Protein AF-A0A6B3L158-F1 (afdb_monomer_lite)

Secondary structure (DSSP, 8-state):
------EEPPPP-HHHHHHHHHHHHHHHHT-GGGGGHHHHHHHHHHH--TT--HHHHHHHHHHHHHHHHHHTT-HHHHHHHHHHHHHHHHHHHHHHHHH-EE--TTSS---------------

Radius of gyration: 20.36 Å; chains: 1; bounding box: 44×40×60 Å

Organism: NCBI:txid2707525

Foldseek 3Di:
DPPPFDKDFDQFDPQLVVLCVVLVVCCVPPHVLLNLLNVLLVLLSQLAALVPDCVSCVSLVVQLVVLVVVCVVPVSNSCSRNVSSVSNNVVRSVRRNVPTDGDDVVVDDPPPDDDDDDDDDDD

Structure (mmCIF, N/CA/C/O backbone):
data_AF-A0A6B3L158-F1
#
_entry.id   AF-A0A6B3L158-F1
#
loop_
_atom_site.group_PDB
_atom_site.id
_atom_site.type_symbol
_atom_site.label_atom_id
_atom_site.label_alt_id
_atom_site.label_comp_id
_atom_site.label_asym_id
_atom_site.label_entity_id
_atom_site.label_seq_id
_atom_site.pdbx_PDB_ins_code
_atom_site.Cartn_x
_atom_site.Cartn_y
_atom_site.Cartn_z
_atom_site.occupancy
_atom_site.B_iso_or_equiv
_atom_site.auth_seq_id
_atom_site.auth_comp_id
_atom_site.auth_asym_id
_atom_site.auth_atom_id
_atom_site.pdbx_PDB_model_num
ATOM 1 N N . MET A 1 1 ? 29.071 3.084 -31.369 1.00 41.38 1 MET A N 1
ATOM 2 C CA . MET A 1 1 ? 27.691 3.561 -31.151 1.00 41.38 1 MET A CA 1
ATOM 3 C C . MET A 1 1 ? 27.005 2.571 -30.231 1.00 41.38 1 MET A C 1
ATOM 5 O O . MET A 1 1 ? 26.610 1.504 -30.676 1.00 41.38 1 MET A O 1
ATOM 9 N N . THR A 1 2 ? 26.975 2.857 -28.935 1.00 46.69 2 THR A N 1
ATOM 10 C CA . THR A 1 2 ? 26.195 2.096 -27.957 1.00 46.69 2 THR A CA 1
ATOM 11 C C . THR A 1 2 ? 24.732 2.433 -28.193 1.00 46.69 2 THR A C 1
ATOM 13 O O . THR A 1 2 ? 24.302 3.541 -27.897 1.00 46.69 2 THR A O 1
ATOM 16 N N . THR A 1 3 ? 23.993 1.516 -28.810 1.00 51.81 3 THR A N 1
ATOM 17 C CA . THR A 1 3 ? 22.550 1.643 -29.020 1.00 51.81 3 THR A CA 1
ATOM 18 C C . THR A 1 3 ? 21.888 1.838 -27.659 1.00 51.81 3 THR A C 1
ATOM 20 O O . THR A 1 3 ? 21.850 0.914 -26.846 1.00 51.81 3 THR A O 1
ATOM 23 N N . GLU A 1 4 ? 21.448 3.061 -27.374 1.00 53.44 4 GLU A N 1
ATOM 24 C CA . GLU A 1 4 ? 20.836 3.416 -26.101 1.00 53.44 4 GLU A CA 1
ATOM 25 C C . GLU A 1 4 ? 19.505 2.665 -25.989 1.00 53.44 4 GLU A C 1
ATOM 27 O O . GLU A 1 4 ? 18.542 2.930 -26.710 1.00 53.44 4 GLU A O 1
ATOM 32 N N . LYS A 1 5 ? 19.478 1.633 -25.141 1.00 54.62 5 LYS A N 1
ATOM 33 C CA . LYS A 1 5 ? 18.292 0.808 -24.928 1.00 54.62 5 LYS A CA 1
ATOM 34 C C . LYS A 1 5 ? 17.340 1.591 -24.032 1.00 54.62 5 LYS A C 1
ATOM 36 O O . LYS A 1 5 ? 17.390 1.469 -22.812 1.00 54.62 5 LYS A O 1
ATOM 41 N N . ILE A 1 6 ? 16.500 2.423 -24.638 1.00 61.19 6 ILE A N 1
ATOM 42 C CA . ILE A 1 6 ? 15.423 3.107 -23.923 1.00 61.19 6 ILE A CA 1
ATOM 43 C C . ILE A 1 6 ? 14.527 2.012 -23.307 1.00 61.19 6 ILE A C 1
ATOM 45 O O . ILE A 1 6 ? 14.284 0.968 -23.912 1.00 61.19 6 ILE A O 1
ATOM 49 N N . ILE A 1 7 ? 14.091 2.171 -22.060 1.00 63.31 7 ILE A N 1
ATOM 50 C CA . ILE A 1 7 ? 13.169 1.229 -21.409 1.00 63.31 7 ILE A CA 1
ATOM 51 C C . ILE A 1 7 ? 11.877 1.988 -21.170 1.00 63.31 7 ILE A C 1
ATOM 53 O O . ILE A 1 7 ? 11.870 2.997 -20.467 1.00 63.31 7 ILE A O 1
ATOM 57 N N . MET A 1 8 ? 10.782 1.513 -21.759 1.00 62.78 8 MET A N 1
ATOM 58 C CA . MET A 1 8 ? 9.481 2.129 -21.546 1.00 62.78 8 MET A CA 1
ATOM 59 C C . MET A 1 8 ? 8.853 1.524 -20.290 1.00 62.78 8 MET A C 1
ATOM 61 O O . MET A 1 8 ? 8.546 0.331 -20.241 1.00 62.78 8 MET A O 1
ATOM 65 N N . VAL A 1 9 ? 8.663 2.351 -19.265 1.00 66.44 9 VAL A N 1
ATOM 66 C CA . VAL A 1 9 ? 8.011 1.950 -18.014 1.00 66.44 9 VAL A CA 1
ATOM 67 C C . VAL A 1 9 ? 6.552 2.385 -18.074 1.00 66.44 9 VAL A C 1
ATOM 69 O O . VAL A 1 9 ? 6.252 3.574 -18.170 1.00 66.44 9 VAL A O 1
ATOM 72 N N . ARG A 1 10 ? 5.624 1.426 -18.016 1.00 69.88 10 ARG A N 1
ATOM 73 C CA . ARG A 1 10 ? 4.198 1.724 -17.830 1.00 69.88 10 ARG A CA 1
ATOM 74 C C . ARG A 1 10 ? 3.905 1.930 -16.347 1.00 69.88 10 ARG A C 1
ATOM 76 O O . ARG A 1 10 ? 4.444 1.217 -15.510 1.00 69.88 10 ARG A O 1
ATOM 83 N N . GLY A 1 11 ? 3.034 2.890 -16.034 1.00 72.94 11 GLY A N 1
ATOM 84 C CA . GLY A 1 11 ? 2.513 3.058 -14.677 1.00 72.94 11 GLY A CA 1
ATOM 85 C C . GLY A 1 11 ? 1.697 1.844 -14.234 1.00 72.94 11 GLY A C 1
ATOM 86 O O . GLY A 1 11 ? 0.975 1.266 -15.050 1.00 72.94 11 GLY A O 1
ATOM 87 N N . ALA A 1 12 ? 1.804 1.485 -12.953 1.00 79.69 12 ALA A N 1
ATOM 88 C CA . ALA A 1 12 ? 0.988 0.440 -12.341 1.00 79.69 12 ALA A CA 1
ATOM 89 C C . ALA A 1 12 ? -0.505 0.787 -12.460 1.00 79.69 12 ALA A C 1
ATOM 91 O O . ALA A 1 12 ? -0.888 1.938 -12.243 1.00 79.69 12 ALA A O 1
ATOM 92 N N . ARG A 1 13 ? -1.347 -0.181 -12.826 1.00 84.50 13 ARG A N 1
ATOM 93 C CA . ARG A 1 13 ? -2.804 0.004 -12.964 1.00 84.50 13 ARG A CA 1
ATOM 94 C C . ARG A 1 13 ? -3.592 -1.084 -12.254 1.00 84.50 13 ARG A C 1
ATOM 96 O O . ARG A 1 13 ? -4.672 -0.804 -11.747 1.00 84.50 13 ARG A O 1
ATOM 103 N N . VAL A 1 14 ? -3.073 -2.309 -12.222 1.00 87.94 14 VAL A N 1
ATOM 104 C CA . VAL A 1 14 ? -3.794 -3.461 -11.667 1.00 87.94 14 VAL A CA 1
ATOM 105 C C . VAL A 1 14 ? -3.682 -3.484 -10.146 1.00 87.94 14 VAL A C 1
ATOM 107 O O . VAL A 1 14 ? -4.687 -3.630 -9.451 1.00 87.94 14 VAL A O 1
ATOM 110 N N . VAL A 1 15 ? -2.474 -3.281 -9.620 1.00 90.38 15 VAL A N 1
ATOM 111 C CA . VAL A 1 15 ? -2.195 -3.300 -8.182 1.00 90.38 15 VAL A CA 1
ATOM 112 C C . VAL A 1 15 ? -3.015 -2.285 -7.376 1.00 90.38 15 VAL A C 1
ATOM 114 O O . VAL A 1 15 ? -3.628 -2.708 -6.394 1.00 90.38 15 VAL A O 1
ATOM 117 N N . PRO A 1 16 ? -3.082 -0.981 -7.721 1.00 88.44 16 PRO A N 1
ATOM 118 C CA . PRO A 1 16 ? -3.820 -0.018 -6.901 1.00 88.44 16 PRO A CA 1
ATOM 119 C C . PRO A 1 16 ? -5.311 -0.366 -6.816 1.00 88.44 16 PRO A C 1
ATOM 121 O O . PRO A 1 16 ? -5.902 -0.268 -5.745 1.00 88.44 16 PRO A O 1
ATOM 124 N N . VAL A 1 17 ? -5.911 -0.858 -7.905 1.00 92.56 17 VAL A N 1
ATOM 125 C CA . VAL A 1 17 ? -7.315 -1.297 -7.919 1.00 92.56 17 VAL A CA 1
ATOM 126 C C . VAL A 1 17 ? -7.514 -2.523 -7.026 1.00 92.56 17 VAL A C 1
ATOM 128 O O . VAL A 1 17 ? -8.438 -2.546 -6.215 1.00 92.56 17 VAL A O 1
ATOM 131 N N . ALA A 1 18 ? -6.628 -3.518 -7.120 1.00 93.06 18 ALA A N 1
ATOM 132 C CA . ALA A 1 18 ? -6.687 -4.706 -6.271 1.00 93.06 18 ALA A CA 1
ATOM 133 C C . ALA A 1 18 ? -6.553 -4.356 -4.779 1.00 93.06 18 ALA A C 1
ATOM 135 O O . ALA A 1 18 ? -7.270 -4.911 -3.947 1.00 93.06 18 ALA A O 1
ATOM 136 N N . LEU A 1 19 ? -5.687 -3.397 -4.439 1.00 92.31 19 LEU A N 1
ATOM 137 C CA . LEU A 1 19 ? -5.505 -2.930 -3.065 1.00 92.31 19 LEU A CA 1
ATOM 138 C C . LEU A 1 19 ? -6.711 -2.154 -2.536 1.00 92.31 19 LEU A C 1
ATOM 140 O O . LEU A 1 19 ? -7.065 -2.325 -1.372 1.00 92.31 19 LEU A O 1
ATOM 144 N N . LEU A 1 20 ? -7.384 -1.358 -3.371 1.00 93.88 20 LEU A N 1
ATOM 145 C CA . LEU A 1 20 ? -8.636 -0.699 -2.986 1.00 93.88 20 LEU A CA 1
ATOM 146 C C . LEU A 1 20 ? -9.741 -1.720 -2.690 1.00 93.88 20 LEU A C 1
ATOM 148 O O . LEU A 1 20 ? -10.430 -1.605 -1.678 1.00 93.88 20 LEU A O 1
ATOM 152 N N . ILE A 1 21 ? -9.873 -2.757 -3.523 1.00 94.94 21 ILE A N 1
ATOM 153 C CA . ILE A 1 21 ? -10.821 -3.854 -3.278 1.00 94.94 21 ILE A CA 1
ATOM 154 C C . ILE A 1 21 ? -10.467 -4.576 -1.972 1.00 94.94 21 ILE A C 1
ATOM 156 O O . ILE A 1 21 ? -11.341 -4.803 -1.135 1.00 94.94 21 ILE A O 1
ATOM 160 N N . ALA A 1 22 ? -9.186 -4.887 -1.755 1.00 92.50 22 ALA A N 1
ATOM 161 C CA . ALA A 1 22 ? -8.721 -5.523 -0.526 1.00 92.50 22 ALA A CA 1
ATOM 162 C C . ALA A 1 22 ? -9.006 -4.664 0.718 1.00 92.50 22 ALA A C 1
ATOM 164 O O . ALA A 1 22 ? -9.453 -5.200 1.730 1.00 92.50 22 ALA A O 1
ATOM 165 N N . ALA A 1 23 ? -8.822 -3.343 0.641 1.00 91.81 23 ALA A N 1
ATOM 166 C CA . ALA A 1 23 ? -9.137 -2.421 1.731 1.00 91.81 23 ALA A CA 1
ATOM 167 C C . ALA A 1 23 ? -10.630 -2.443 2.098 1.00 91.81 23 ALA A C 1
ATOM 169 O O . ALA A 1 23 ? -10.971 -2.460 3.281 1.00 91.81 23 ALA A O 1
ATOM 170 N N . ILE A 1 24 ? -11.522 -2.510 1.104 1.00 94.31 24 ILE A N 1
ATOM 171 C CA . ILE A 1 24 ? -12.974 -2.626 1.322 1.00 94.31 24 ILE A CA 1
ATOM 172 C C . ILE A 1 24 ? -13.323 -3.981 1.958 1.00 94.31 24 ILE A C 1
ATOM 174 O O . ILE A 1 24 ? -14.080 -4.035 2.927 1.00 94.31 24 ILE A O 1
ATOM 178 N N . LEU A 1 25 ? -12.741 -5.081 1.470 1.00 94.00 25 LEU A N 1
ATOM 179 C CA . LEU A 1 25 ? -12.979 -6.418 2.031 1.00 94.00 25 LEU A CA 1
ATOM 180 C C . LEU A 1 25 ? -12.453 -6.548 3.470 1.00 94.00 25 LEU A C 1
ATOM 182 O O . LEU A 1 25 ? -13.118 -7.136 4.326 1.00 94.00 25 LEU A O 1
ATOM 186 N N . LEU A 1 26 ? -11.283 -5.979 3.767 1.00 90.12 26 LEU A N 1
ATOM 187 C CA . LEU A 1 26 ? -10.721 -5.929 5.121 1.00 90.12 26 LEU A CA 1
ATOM 188 C C . LEU A 1 26 ? -11.525 -5.006 6.043 1.00 90.12 26 LEU A C 1
ATOM 190 O O . LEU A 1 26 ? -11.656 -5.300 7.233 1.00 90.12 26 LEU A O 1
ATOM 194 N N . SER A 1 27 ? -12.122 -3.945 5.492 1.00 92.12 27 SER A N 1
ATOM 195 C CA . SER A 1 27 ? -13.056 -3.085 6.219 1.00 92.12 27 SER A CA 1
ATOM 196 C C . SER A 1 27 ? -14.274 -3.862 6.720 1.00 92.12 27 SER A C 1
ATOM 198 O O . SER A 1 27 ? -14.601 -3.792 7.904 1.00 92.12 27 SER A O 1
ATOM 200 N N . ALA A 1 28 ? -14.882 -4.673 5.849 1.00 90.94 28 ALA A N 1
ATOM 201 C CA . ALA A 1 28 ? -16.055 -5.474 6.186 1.00 90.94 28 ALA A CA 1
ATOM 202 C C . ALA A 1 28 ? -15.742 -6.675 7.099 1.00 90.94 28 ALA A C 1
ATOM 204 O O . ALA A 1 28 ? -16.562 -7.039 7.936 1.00 90.94 28 ALA A O 1
ATOM 205 N N . SER A 1 29 ? -14.575 -7.308 6.934 1.00 92.00 29 SER A N 1
ATOM 206 C CA . SER A 1 29 ? -14.242 -8.568 7.621 1.00 92.00 29 SER A CA 1
ATOM 207 C C . SER A 1 29 ? -13.452 -8.409 8.919 1.00 92.00 29 SER A C 1
ATOM 209 O O . SER A 1 29 ? -13.571 -9.252 9.806 1.00 92.00 29 SER A O 1
ATOM 211 N N . ARG A 1 30 ? -12.604 -7.380 9.034 1.00 89.44 30 ARG A N 1
ATOM 212 C CA . ARG A 1 30 ? -11.694 -7.210 10.177 1.00 89.44 30 ARG A CA 1
ATOM 213 C C . ARG A 1 30 ? -11.990 -5.953 10.969 1.00 89.44 30 ARG A C 1
ATOM 215 O O . ARG A 1 30 ? -12.103 -6.027 12.187 1.00 89.44 30 ARG A O 1
ATOM 222 N N . SER A 1 31 ? -12.022 -4.798 10.308 1.00 89.12 31 SER A N 1
ATOM 223 C CA . SER A 1 31 ? -12.149 -3.521 11.007 1.00 89.12 31 SER A CA 1
ATOM 224 C C . SER A 1 31 ? -12.443 -2.364 10.055 1.00 89.12 31 SER A C 1
ATOM 226 O O . SER A 1 31 ? -11.699 -2.198 9.087 1.00 89.12 31 SER A O 1
ATOM 228 N N . PRO A 1 32 ? -13.413 -1.481 10.356 1.00 92.31 32 PRO A N 1
ATOM 229 C CA . PRO A 1 32 ? -13.738 -0.346 9.492 1.00 92.31 32 PRO A CA 1
ATOM 230 C C . PRO A 1 32 ? -12.546 0.599 9.269 1.00 92.31 32 PRO A C 1
ATOM 232 O O . PRO A 1 32 ? -12.471 1.262 8.234 1.00 92.31 32 PRO A O 1
ATOM 235 N N . TRP A 1 33 ? -11.570 0.597 10.184 1.00 91.31 33 TRP A N 1
ATOM 236 C CA . TRP A 1 33 ? -10.343 1.390 10.103 1.00 91.31 33 TRP A CA 1
ATOM 237 C C . TRP A 1 33 ? -9.483 1.081 8.872 1.00 91.31 33 TRP A C 1
ATOM 239 O O . TRP A 1 33 ? -8.695 1.930 8.470 1.00 91.31 33 TRP A O 1
ATOM 249 N N . TRP A 1 34 ? -9.672 -0.064 8.206 1.00 90.88 34 TRP A N 1
ATOM 250 C CA . TRP A 1 34 ? -8.999 -0.361 6.936 1.00 90.88 34 TRP A CA 1
ATOM 251 C C . TRP A 1 34 ? -9.354 0.616 5.810 1.00 90.88 34 TRP A C 1
ATOM 253 O O . TRP A 1 34 ? -8.554 0.780 4.892 1.00 90.88 34 TRP A O 1
ATOM 263 N N . LEU A 1 35 ? -10.472 1.346 5.895 1.00 92.06 35 LEU A N 1
ATOM 264 C CA . LEU A 1 35 ? -10.790 2.418 4.941 1.00 92.06 35 LEU A CA 1
ATOM 265 C C . LEU A 1 35 ? -9.787 3.576 4.999 1.00 92.06 35 LEU A C 1
ATOM 267 O O . LEU A 1 35 ? -9.573 4.243 3.988 1.00 92.06 35 LEU A O 1
ATOM 271 N N . LEU A 1 36 ? -9.105 3.774 6.136 1.00 92.81 36 LEU A N 1
ATOM 272 C CA . LEU A 1 36 ? -8.024 4.758 6.242 1.00 92.81 36 LEU A CA 1
ATOM 273 C C . LEU A 1 36 ? -6.868 4.447 5.295 1.00 92.81 36 LEU A C 1
ATOM 275 O O . LEU A 1 36 ? -6.142 5.364 4.938 1.00 92.81 36 LEU A O 1
ATOM 279 N N . SER A 1 37 ? -6.697 3.195 4.862 1.00 91.88 37 SER A N 1
ATOM 280 C CA . SER A 1 37 ? -5.624 2.814 3.938 1.00 91.88 37 SER A CA 1
ATOM 281 C C . SER A 1 37 ? -5.785 3.420 2.540 1.00 91.88 37 SER A C 1
ATOM 283 O O . SER A 1 37 ? -4.789 3.583 1.846 1.00 91.88 37 SER A O 1
ATOM 285 N N . ILE A 1 38 ? -6.998 3.815 2.130 1.00 93.25 38 ILE A N 1
ATOM 286 C CA . ILE A 1 38 ? -7.312 4.318 0.780 1.00 93.25 38 ILE A CA 1
ATOM 287 C C . ILE A 1 38 ? -6.424 5.506 0.352 1.00 93.25 38 ILE A C 1
ATOM 289 O O . ILE A 1 38 ? -5.760 5.398 -0.683 1.00 93.25 38 ILE A O 1
ATOM 293 N N . PRO A 1 39 ? -6.337 6.623 1.105 1.00 93.25 39 PRO A N 1
ATOM 294 C CA . PRO A 1 39 ? -5.445 7.729 0.747 1.00 93.25 39 PRO A CA 1
ATOM 295 C C . PRO A 1 39 ? -3.966 7.320 0.726 1.00 93.25 39 PRO A C 1
ATOM 297 O O . PRO A 1 39 ? -3.200 7.820 -0.094 1.00 93.25 39 PRO A O 1
ATOM 300 N N . PHE A 1 40 ? -3.553 6.379 1.577 1.00 92.88 40 PHE A N 1
ATOM 301 C CA . PHE A 1 40 ? -2.164 5.916 1.631 1.00 92.88 40 PHE A CA 1
ATOM 302 C C . PHE A 1 40 ? -1.812 4.949 0.499 1.00 92.88 40 PHE A C 1
ATOM 304 O O . PHE A 1 40 ? -0.680 4.963 0.022 1.00 92.88 40 PHE A O 1
ATOM 311 N N . ILE A 1 41 ? -2.789 4.183 0.006 1.00 93.06 41 ILE A N 1
ATO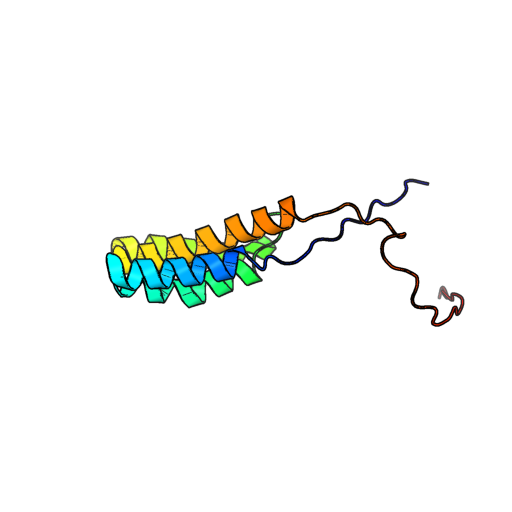M 312 C CA . ILE A 1 41 ? -2.675 3.410 -1.234 1.00 93.06 41 ILE A CA 1
ATOM 313 C C . ILE A 1 41 ? -2.444 4.358 -2.412 1.00 93.06 41 ILE A C 1
ATOM 315 O O . ILE A 1 41 ? -1.596 4.098 -3.264 1.00 93.06 41 ILE A O 1
ATOM 319 N N . TRP A 1 42 ? -3.164 5.481 -2.448 1.00 92.62 42 TRP A N 1
ATOM 320 C CA . TRP A 1 42 ? -3.003 6.487 -3.494 1.00 92.62 42 TRP A CA 1
ATOM 321 C C . TRP A 1 42 ? -1.628 7.170 -3.439 1.00 92.62 42 TRP A C 1
ATOM 323 O O . TRP A 1 42 ? -0.962 7.284 -4.467 1.00 92.62 42 TRP A O 1
ATOM 333 N N . ILE A 1 43 ? -1.158 7.534 -2.240 1.00 90.50 43 ILE A N 1
ATOM 334 C CA . ILE A 1 43 ? 0.194 8.077 -2.031 1.00 90.50 43 ILE A CA 1
ATOM 335 C C . ILE A 1 43 ? 1.257 7.084 -2.506 1.00 90.50 43 ILE A C 1
ATOM 337 O O . ILE A 1 43 ? 2.128 7.450 -3.295 1.00 90.50 43 ILE A O 1
ATOM 341 N N . GLY A 1 44 ? 1.190 5.825 -2.066 1.00 87.88 44 GLY A N 1
ATOM 342 C CA . GLY A 1 44 ? 2.182 4.830 -2.462 1.00 87.88 44 GLY A CA 1
ATOM 343 C C . GLY A 1 44 ? 2.137 4.512 -3.956 1.00 87.88 44 GLY A C 1
ATOM 344 O O . GLY A 1 44 ? 3.189 4.277 -4.540 1.00 87.88 44 GLY A O 1
ATOM 345 N N . TRP A 1 45 ? 0.970 4.595 -4.602 1.00 88.75 45 TRP A N 1
ATOM 346 C CA . TRP A 1 45 ? 0.844 4.451 -6.054 1.00 88.75 45 TRP A CA 1
ATOM 347 C C . TRP A 1 45 ? 1.500 5.603 -6.831 1.00 88.75 45 TRP A C 1
ATOM 349 O O . TRP A 1 45 ? 2.256 5.340 -7.763 1.00 88.75 45 TRP A O 1
ATOM 359 N N . ILE A 1 46 ? 1.265 6.862 -6.443 1.00 87.88 46 ILE A N 1
ATOM 360 C CA . ILE A 1 46 ? 1.865 8.033 -7.116 1.00 87.88 46 ILE A CA 1
ATOM 361 C C . ILE A 1 46 ? 3.379 8.077 -6.907 1.00 87.88 46 ILE A C 1
ATOM 363 O O . ILE A 1 46 ? 4.127 8.432 -7.816 1.00 87.88 46 ILE A O 1
ATOM 367 N N . CYS A 1 47 ? 3.835 7.709 -5.712 1.00 87.44 47 CYS A N 1
ATOM 368 C CA . CYS A 1 47 ? 5.252 7.691 -5.371 1.00 87.44 47 CYS A CA 1
ATOM 369 C C . CYS A 1 47 ? 5.9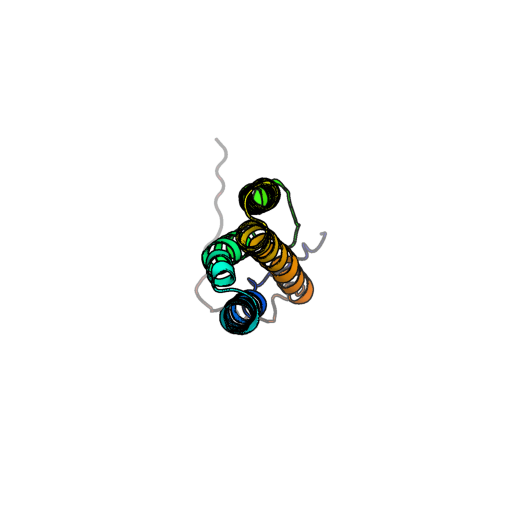81 6.440 -5.882 1.00 87.44 47 CYS A C 1
ATOM 371 O O . CYS A 1 47 ? 7.212 6.385 -5.816 1.00 87.44 47 CYS A O 1
ATOM 373 N N . ALA A 1 48 ? 5.262 5.428 -6.379 1.00 85.56 48 ALA A N 1
ATOM 374 C CA . ALA A 1 48 ? 5.875 4.204 -6.868 1.00 85.56 48 ALA A CA 1
ATOM 375 C C . ALA A 1 48 ? 6.735 4.486 -8.102 1.00 85.56 48 ALA A C 1
ATOM 377 O O . ALA A 1 48 ? 6.270 4.964 -9.136 1.00 85.56 48 ALA A O 1
ATOM 378 N N . ALA A 1 49 ? 8.008 4.125 -7.997 1.00 81.69 49 ALA A N 1
ATOM 379 C CA . ALA A 1 49 ? 8.947 4.166 -9.100 1.00 81.69 49 ALA A CA 1
ATOM 380 C C . ALA A 1 49 ? 9.636 2.803 -9.234 1.00 81.69 49 ALA A C 1
ATOM 382 O O . ALA A 1 49 ? 9.968 2.173 -8.223 1.00 81.69 49 ALA A O 1
ATOM 383 N N . PRO A 1 50 ? 9.929 2.342 -10.463 1.00 75.75 50 PRO A N 1
ATOM 384 C CA . PRO A 1 50 ? 10.572 1.048 -10.681 1.00 75.75 50 PRO A CA 1
ATOM 385 C C . PRO A 1 50 ? 11.980 0.997 -10.076 1.00 75.75 50 PRO A C 1
ATOM 387 O O . PRO A 1 50 ? 12.477 -0.073 -9.754 1.00 75.75 50 PRO A O 1
ATOM 390 N N . ASN A 1 51 ? 12.649 2.129 -9.877 1.00 76.31 51 ASN A N 1
ATOM 391 C CA . ASN A 1 51 ? 13.980 2.165 -9.277 1.00 76.31 51 ASN A CA 1
ATOM 392 C C . ASN A 1 51 ? 13.967 2.066 -7.740 1.00 76.31 51 ASN A C 1
ATOM 394 O O . ASN A 1 51 ? 15.043 1.955 -7.167 1.00 76.31 51 ASN A O 1
ATOM 398 N N . LEU A 1 52 ? 12.791 2.064 -7.085 1.00 77.44 52 LEU A N 1
ATOM 399 C CA . LEU A 1 52 ? 12.651 2.117 -5.618 1.00 77.44 52 LEU A CA 1
ATOM 400 C C . LEU A 1 52 ? 13.573 3.176 -4.981 1.00 77.44 52 LEU A C 1
ATOM 402 O O . LEU A 1 52 ? 14.134 2.969 -3.909 1.00 77.44 52 LEU A O 1
ATOM 406 N N . ASN A 1 53 ? 13.769 4.308 -5.666 1.00 83.19 53 ASN A N 1
ATOM 407 C CA . ASN A 1 53 ? 14.641 5.355 -5.156 1.00 83.19 53 ASN A CA 1
ATOM 408 C C . ASN A 1 53 ? 13.995 6.033 -3.942 1.00 83.19 53 ASN A C 1
ATOM 410 O O . ASN A 1 53 ? 12.810 6.377 -3.972 1.00 83.19 53 ASN A O 1
ATOM 414 N N . LEU A 1 54 ? 14.805 6.293 -2.914 1.00 77.25 54 LEU A N 1
ATOM 415 C CA . LEU A 1 54 ? 14.374 6.944 -1.682 1.00 77.25 54 LEU A CA 1
ATOM 416 C C . LEU A 1 54 ? 13.736 8.312 -1.957 1.00 77.25 54 LEU A C 1
ATOM 418 O O . LEU A 1 54 ? 12.722 8.637 -1.355 1.00 77.25 54 LEU A O 1
ATOM 422 N N . ALA A 1 55 ? 14.282 9.083 -2.905 1.00 79.12 55 ALA A N 1
ATOM 423 C CA . ALA A 1 55 ? 13.764 10.409 -3.249 1.00 79.12 55 ALA A CA 1
ATOM 424 C C . ALA A 1 55 ? 12.336 10.365 -3.824 1.00 79.12 55 ALA A C 1
ATOM 426 O O . ALA A 1 55 ? 11.494 11.172 -3.443 1.00 79.12 55 ALA A O 1
ATOM 427 N N . ASN A 1 56 ? 12.044 9.389 -4.689 1.00 79.00 56 ASN A N 1
ATOM 428 C CA . ASN A 1 56 ? 10.710 9.221 -5.274 1.00 79.00 56 ASN A CA 1
ATOM 429 C C . ASN A 1 56 ? 9.719 8.637 -4.256 1.00 79.00 56 ASN A C 1
ATOM 431 O O . ASN A 1 56 ? 8.542 8.985 -4.260 1.00 79.00 56 ASN A O 1
ATOM 435 N N . GLY A 1 57 ? 10.209 7.769 -3.365 1.00 81.88 57 GLY A N 1
ATOM 436 C CA . GLY A 1 57 ? 9.412 7.105 -2.338 1.00 81.88 57 GLY A CA 1
ATOM 437 C C . GLY A 1 57 ? 9.297 7.857 -1.014 1.00 81.88 57 GLY A C 1
ATOM 438 O O . GLY A 1 57 ? 8.626 7.351 -0.120 1.00 81.88 57 GLY A O 1
ATOM 439 N N . LEU A 1 58 ? 9.928 9.026 -0.845 1.00 89.25 58 LEU A N 1
ATOM 440 C CA . LEU A 1 58 ? 10.067 9.694 0.459 1.00 89.25 58 LEU A CA 1
ATOM 441 C C . LEU A 1 58 ? 8.722 9.869 1.173 1.00 89.25 58 LEU A C 1
ATOM 443 O O . LEU A 1 58 ? 8.601 9.563 2.356 1.00 89.25 58 LEU 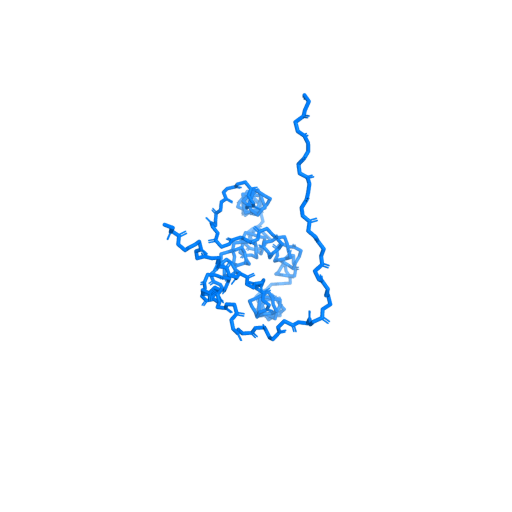A O 1
ATOM 447 N N . LEU A 1 59 ? 7.696 10.304 0.440 1.00 88.56 59 LEU A N 1
ATOM 448 C CA . LEU A 1 59 ? 6.357 10.497 0.990 1.00 88.56 59 LEU A CA 1
ATOM 449 C C . LEU A 1 59 ? 5.710 9.169 1.422 1.00 88.56 59 LEU A C 1
ATOM 451 O O . LEU A 1 59 ? 5.070 9.108 2.472 1.00 88.56 59 LEU A O 1
ATOM 455 N N . ALA A 1 60 ? 5.924 8.092 0.659 1.00 88.56 60 ALA A N 1
ATOM 456 C CA . ALA A 1 60 ? 5.465 6.755 1.022 1.00 88.56 60 ALA A CA 1
ATOM 457 C C . ALA A 1 60 ? 6.200 6.231 2.269 1.00 88.56 60 ALA A C 1
ATOM 459 O O . ALA A 1 60 ? 5.560 5.692 3.168 1.00 88.56 60 ALA A O 1
ATOM 460 N N . TYR A 1 61 ? 7.514 6.450 2.381 1.00 90.00 61 TYR A N 1
ATOM 461 C CA . TYR A 1 61 ? 8.287 6.077 3.570 1.00 90.00 61 TYR A CA 1
ATOM 462 C C . TYR A 1 61 ? 7.845 6.845 4.818 1.00 90.00 61 TYR A C 1
ATOM 464 O O . TYR A 1 61 ? 7.644 6.236 5.867 1.00 90.00 61 TYR A O 1
ATOM 472 N N . LEU A 1 62 ? 7.631 8.160 4.712 1.00 93.00 62 LEU A N 1
ATOM 473 C CA . LEU A 1 62 ? 7.110 8.971 5.816 1.00 93.00 62 LEU A CA 1
ATOM 474 C C . LEU A 1 62 ? 5.723 8.499 6.254 1.00 93.00 62 LEU A C 1
ATOM 476 O O . LEU A 1 62 ? 5.454 8.394 7.449 1.00 93.00 62 LEU A O 1
ATOM 480 N N . SER A 1 63 ? 4.860 8.157 5.297 1.00 91.25 63 SER A N 1
ATOM 481 C CA . SER A 1 63 ? 3.554 7.571 5.585 1.00 91.25 63 SER A CA 1
ATOM 482 C C . SER A 1 63 ? 3.666 6.225 6.310 1.00 91.25 63 SER A C 1
ATOM 484 O O . SER A 1 63 ? 2.950 6.015 7.289 1.00 91.25 63 SER A O 1
ATOM 486 N N . MET A 1 64 ? 4.578 5.341 5.892 1.00 92.44 64 MET A N 1
ATOM 487 C CA . MET A 1 64 ? 4.821 4.068 6.580 1.00 92.44 64 MET A CA 1
ATOM 488 C C . MET A 1 64 ? 5.301 4.293 8.015 1.00 92.44 64 MET A C 1
ATOM 490 O O . MET A 1 64 ? 4.747 3.699 8.936 1.00 92.44 64 MET A O 1
ATOM 494 N N . ILE A 1 65 ? 6.283 5.180 8.219 1.00 94.38 65 ILE A N 1
ATOM 495 C CA . ILE A 1 65 ? 6.795 5.530 9.554 1.00 94.38 65 ILE A CA 1
ATOM 496 C C . ILE A 1 65 ? 5.663 6.078 10.427 1.00 94.38 65 ILE A C 1
ATOM 498 O O . ILE A 1 65 ? 5.502 5.638 11.561 1.00 94.38 65 ILE A O 1
ATOM 502 N N . CYS A 1 66 ? 4.839 6.980 9.892 1.00 93.69 66 CYS A N 1
ATOM 503 C CA . CYS A 1 66 ? 3.673 7.513 10.594 1.00 93.69 66 CYS A CA 1
ATOM 504 C C . CYS A 1 66 ? 2.690 6.400 10.993 1.00 93.69 66 CYS A C 1
ATOM 506 O O . CYS A 1 66 ? 2.235 6.362 12.134 1.00 93.69 66 CYS A O 1
ATOM 508 N N . GLY A 1 67 ? 2.422 5.444 10.097 1.00 92.00 67 GLY A N 1
ATOM 509 C CA . GLY A 1 67 ? 1.601 4.270 10.396 1.00 92.00 67 GLY A CA 1
ATOM 510 C C . GLY A 1 67 ? 2.179 3.407 11.520 1.00 92.00 67 GLY A C 1
ATOM 511 O O . GLY A 1 67 ? 1.451 3.056 12.446 1.00 92.00 67 GLY A O 1
ATOM 512 N N . PHE A 1 68 ? 3.487 3.131 11.498 1.00 94.56 68 PHE A N 1
ATOM 513 C CA . PHE A 1 68 ? 4.167 2.385 12.564 1.00 94.56 68 PHE A CA 1
ATOM 514 C C . PHE A 1 68 ? 4.135 3.115 13.909 1.00 94.56 68 PHE A C 1
ATOM 516 O O . PHE A 1 68 ? 3.882 2.489 14.934 1.00 94.56 68 PHE A O 1
ATOM 523 N N . VAL A 1 69 ? 4.336 4.435 13.923 1.00 95.69 69 VAL A N 1
ATOM 524 C CA . VAL A 1 69 ? 4.201 5.238 15.148 1.00 95.69 69 VAL A CA 1
ATOM 525 C C . VAL A 1 69 ? 2.762 5.187 15.657 1.00 95.69 69 VAL A C 1
ATOM 527 O O . VAL A 1 69 ? 2.539 5.004 16.850 1.00 95.69 69 VAL A O 1
ATOM 530 N N . LEU A 1 70 ? 1.773 5.282 14.765 1.00 94.25 70 LEU A N 1
ATOM 531 C CA . LEU A 1 70 ? 0.366 5.219 15.145 1.00 94.25 70 LEU A CA 1
ATOM 532 C C . LEU A 1 70 ? -0.033 3.844 15.696 1.00 94.25 70 LEU A C 1
ATOM 534 O O . LEU A 1 70 ? -0.891 3.789 16.572 1.00 94.25 70 LEU A O 1
ATOM 538 N N . MET A 1 71 ? 0.603 2.750 15.256 1.00 93.62 71 MET A N 1
ATOM 539 C CA . MET A 1 71 ? 0.363 1.415 15.826 1.00 93.62 71 MET A CA 1
ATOM 540 C C . MET A 1 71 ? 0.644 1.363 17.333 1.00 93.62 71 MET A C 1
ATOM 542 O O . MET A 1 71 ? -0.016 0.598 18.027 1.00 93.62 71 MET A O 1
ATOM 546 N N . LEU A 1 72 ? 1.561 2.195 17.846 1.00 94.69 72 LEU A N 1
ATOM 547 C CA . LEU A 1 72 ? 1.866 2.269 19.281 1.00 94.69 72 LEU A CA 1
ATOM 548 C C . LEU A 1 72 ? 0.694 2.811 20.114 1.00 94.69 72 LEU A C 1
ATOM 550 O O . LEU A 1 72 ? 0.620 2.538 21.308 1.00 94.69 72 LEU A O 1
ATOM 554 N N . PHE A 1 73 ? -0.212 3.574 19.496 1.00 95.19 73 PHE A N 1
ATOM 555 C CA . PHE A 1 73 ? -1.369 4.183 20.161 1.00 95.19 73 PHE A CA 1
ATOM 556 C C . PHE A 1 73 ? -2.685 3.501 19.780 1.00 95.19 73 PHE A C 1
ATOM 558 O O . PHE A 1 73 ? -3.561 3.319 20.621 1.00 95.19 73 PHE A O 1
ATOM 565 N N . HIS A 1 74 ? -2.839 3.140 18.507 1.00 93.88 74 HIS A N 1
ATOM 566 C CA . HIS A 1 74 ? -4.030 2.498 17.976 1.00 93.88 74 HIS A CA 1
ATOM 567 C C . HIS A 1 74 ? -3.650 1.558 16.826 1.00 93.88 74 HIS A C 1
ATOM 569 O O . HIS A 1 74 ? -3.573 1.936 15.650 1.00 93.88 74 HIS A O 1
ATOM 575 N N . GLU A 1 75 ? -3.421 0.299 17.198 1.00 91.06 75 GLU A N 1
ATOM 576 C CA . GLU A 1 75 ? -2.968 -0.782 16.322 1.00 91.06 75 GLU A CA 1
ATOM 577 C C . GLU A 1 75 ? -3.742 -0.889 14.992 1.00 91.06 75 GLU A C 1
ATOM 579 O O . GLU A 1 75 ? -3.091 -0.897 13.944 1.00 91.06 75 GLU A O 1
ATOM 584 N N . PRO A 1 76 ? -5.095 -0.900 14.950 1.00 91.19 76 PRO A N 1
ATOM 585 C CA . PRO A 1 76 ? -5.802 -1.161 13.697 1.00 91.19 76 PRO A CA 1
ATOM 586 C C . PRO A 1 76 ? -5.708 0.001 12.699 1.00 91.19 76 PRO A C 1
ATOM 588 O O . PRO A 1 76 ? -5.632 -0.242 11.495 1.00 91.19 76 PRO A O 1
ATOM 591 N N . SER A 1 77 ? -5.669 1.258 13.159 1.00 91.31 77 SER A N 1
ATOM 592 C CA . SER A 1 77 ? -5.449 2.389 12.248 1.00 91.31 77 SER A CA 1
ATOM 593 C C . SER A 1 77 ? -4.001 2.448 11.786 1.00 91.31 77 SER A C 1
ATOM 595 O O . SER A 1 77 ? -3.756 2.657 10.603 1.00 91.31 77 SER A O 1
ATOM 597 N N . GLY A 1 78 ? -3.039 2.217 12.684 1.00 91.94 78 GLY A N 1
ATOM 598 C CA . GLY A 1 78 ? -1.627 2.187 12.312 1.00 91.94 78 GLY A CA 1
ATOM 599 C C . GLY A 1 78 ? -1.329 1.104 11.271 1.00 91.94 78 GLY A C 1
ATOM 600 O O . GLY A 1 78 ? -0.670 1.378 10.268 1.00 91.94 78 GLY A O 1
ATOM 601 N N . ALA A 1 79 ? -1.913 -0.088 11.441 1.00 92.94 79 ALA A N 1
ATOM 602 C CA . ALA A 1 79 ? -1.814 -1.187 10.484 1.00 92.94 79 ALA A CA 1
ATOM 603 C C . ALA A 1 79 ? -2.411 -0.851 9.116 1.00 92.94 79 ALA A C 1
ATOM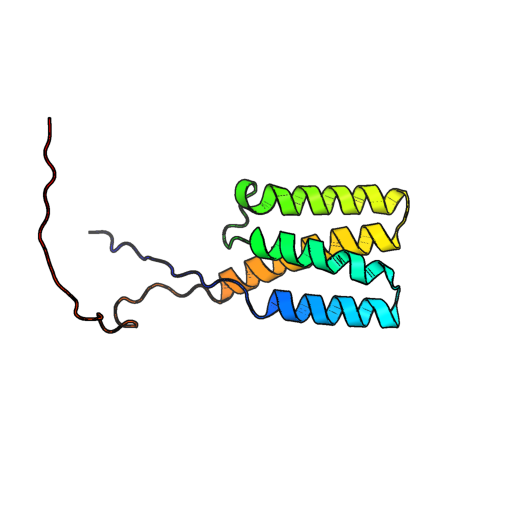 605 O O . ALA A 1 79 ? -1.799 -1.162 8.095 1.00 92.94 79 ALA A O 1
ATOM 606 N N . ALA A 1 80 ? -3.568 -0.185 9.078 1.00 93.94 80 ALA A N 1
ATOM 607 C CA . ALA A 1 80 ? -4.190 0.231 7.824 1.00 93.94 80 ALA A CA 1
ATOM 608 C C . ALA A 1 80 ? -3.303 1.218 7.047 1.00 93.94 80 ALA A C 1
ATOM 610 O O . ALA A 1 80 ? -3.135 1.080 5.835 1.00 93.94 80 ALA A O 1
ATOM 611 N N . ILE A 1 81 ? -2.700 2.188 7.741 1.00 93.94 81 ILE A N 1
ATOM 612 C CA . ILE A 1 81 ? -1.816 3.190 7.133 1.00 93.94 81 ILE A CA 1
ATOM 613 C C . ILE A 1 81 ? -0.517 2.544 6.652 1.00 93.94 81 ILE A C 1
ATOM 615 O O . ILE A 1 81 ? -0.188 2.635 5.469 1.00 93.94 81 ILE A O 1
ATOM 619 N N . ALA A 1 82 ? 0.203 1.866 7.551 1.00 94.06 82 ALA A N 1
ATOM 620 C CA . ALA A 1 82 ? 1.489 1.252 7.237 1.00 94.06 82 ALA A CA 1
ATOM 621 C C . ALA A 1 82 ? 1.337 0.177 6.153 1.00 94.06 82 ALA A C 1
ATOM 623 O O . ALA A 1 82 ? 2.089 0.165 5.181 1.00 94.06 82 ALA A O 1
ATOM 624 N N . GLY A 1 83 ? 0.318 -0.678 6.280 1.00 92.94 83 GLY A N 1
ATOM 625 C CA . GLY A 1 83 ? 0.003 -1.721 5.313 1.00 92.94 83 GLY A CA 1
ATOM 626 C C . GLY A 1 83 ? -0.415 -1.157 3.957 1.00 92.94 83 GLY A C 1
ATOM 627 O O . GLY A 1 83 ? 0.109 -1.596 2.938 1.00 92.94 83 GLY A O 1
ATOM 628 N N . GLY A 1 84 ? -1.299 -0.155 3.925 1.00 92.25 84 GLY A N 1
ATOM 629 C CA . GLY A 1 84 ? -1.745 0.484 2.684 1.00 92.25 84 GLY A CA 1
ATOM 630 C C . GLY A 1 84 ? -0.611 1.180 1.931 1.00 92.25 84 GLY A C 1
ATOM 631 O O . GLY A 1 84 ? -0.445 0.968 0.726 1.00 92.25 84 GLY A O 1
ATOM 632 N N . ALA A 1 85 ? 0.209 1.959 2.640 1.00 93.00 85 ALA A N 1
ATOM 633 C CA . ALA A 1 85 ? 1.366 2.644 2.066 1.00 93.00 85 ALA A CA 1
ATOM 634 C C . ALA A 1 85 ? 2.432 1.655 1.573 1.00 93.00 85 ALA A C 1
ATOM 636 O O . ALA A 1 85 ? 2.909 1.773 0.445 1.00 93.00 85 ALA A O 1
ATOM 637 N N . ALA A 1 86 ? 2.787 0.654 2.386 1.00 92.81 86 ALA A N 1
ATOM 638 C CA . ALA A 1 86 ? 3.794 -0.340 2.025 1.00 92.81 86 ALA A CA 1
ATOM 639 C C . ALA A 1 86 ? 3.335 -1.208 0.851 1.00 92.81 86 ALA A C 1
ATOM 641 O O . ALA A 1 86 ? 4.047 -1.324 -0.147 1.00 92.81 86 ALA A O 1
ATOM 642 N N . ALA A 1 87 ? 2.136 -1.788 0.939 1.00 93.44 87 ALA A N 1
ATOM 643 C CA . ALA A 1 87 ? 1.618 -2.666 -0.100 1.00 93.44 87 ALA A CA 1
ATOM 644 C C . ALA A 1 87 ? 1.490 -1.925 -1.433 1.00 93.44 87 ALA A C 1
ATOM 646 O O . ALA A 1 87 ? 1.944 -2.438 -2.451 1.00 93.44 87 ALA A O 1
ATOM 647 N N . SER A 1 88 ? 0.945 -0.704 -1.438 1.00 92.19 88 SER A N 1
ATOM 648 C CA . SER A 1 88 ? 0.830 0.078 -2.673 1.00 92.19 88 SER A CA 1
ATOM 649 C C . SER A 1 88 ? 2.184 0.437 -3.262 1.00 92.19 88 SER A C 1
ATOM 651 O O . SER A 1 88 ? 2.407 0.151 -4.434 1.00 92.19 88 SER A O 1
ATOM 653 N N . PHE A 1 89 ? 3.111 0.972 -2.469 1.00 90.81 89 PHE A N 1
ATOM 654 C CA . PHE A 1 89 ? 4.423 1.379 -2.960 1.00 90.81 89 PHE A CA 1
ATOM 655 C C . PHE A 1 89 ? 5.214 0.201 -3.546 1.00 90.81 89 PHE A C 1
ATOM 657 O O . PHE A 1 89 ? 5.656 0.258 -4.696 1.00 90.81 89 PHE A O 1
ATOM 664 N N . TYR A 1 90 ? 5.352 -0.898 -2.795 1.00 90.12 90 TYR A N 1
ATOM 665 C CA . TYR A 1 90 ? 6.166 -2.035 -3.228 1.00 90.12 90 TYR A CA 1
ATOM 666 C C . TYR A 1 90 ? 5.517 -2.836 -4.355 1.00 90.12 90 TYR A C 1
ATOM 668 O O . TYR A 1 90 ? 6.204 -3.197 -5.312 1.00 90.12 90 TYR A O 1
ATOM 676 N N . LEU A 1 91 ? 4.209 -3.105 -4.284 1.00 91.88 91 LEU A N 1
ATOM 677 C CA . LEU A 1 91 ? 3.539 -3.884 -5.324 1.00 91.88 91 LEU A CA 1
ATOM 678 C C . LEU A 1 91 ? 3.396 -3.080 -6.620 1.00 91.88 91 LEU A C 1
ATOM 680 O O . LEU A 1 91 ? 3.590 -3.649 -7.691 1.00 91.88 91 LEU A O 1
ATOM 684 N N . CYS A 1 92 ? 3.140 -1.766 -6.557 1.00 89.94 92 CYS A N 1
ATOM 685 C CA . CYS A 1 92 ? 3.115 -0.933 -7.763 1.00 89.94 92 CYS A CA 1
ATOM 686 C C . CYS A 1 92 ? 4.510 -0.852 -8.391 1.00 89.94 92 CYS A C 1
ATOM 688 O O . CYS A 1 92 ? 4.641 -1.014 -9.602 1.00 89.94 92 CYS A O 1
ATOM 690 N N . ALA A 1 93 ? 5.567 -0.679 -7.588 1.00 87.31 93 ALA A N 1
ATOM 691 C CA . ALA A 1 93 ? 6.937 -0.707 -8.096 1.00 87.31 93 ALA A CA 1
ATOM 692 C C . ALA A 1 93 ? 7.275 -2.058 -8.753 1.00 87.31 93 ALA A C 1
ATOM 694 O O . ALA A 1 93 ? 7.939 -2.091 -9.791 1.00 87.31 93 ALA A O 1
ATOM 695 N N . LEU A 1 94 ? 6.788 -3.168 -8.190 1.00 87.62 94 LEU A N 1
ATOM 696 C CA . LEU A 1 94 ? 6.951 -4.502 -8.763 1.00 87.62 94 LEU A CA 1
ATOM 697 C C . LEU A 1 94 ? 6.172 -4.664 -10.076 1.00 87.62 94 LEU A C 1
ATOM 699 O O . LEU A 1 94 ? 6.745 -5.150 -11.048 1.00 87.62 94 LEU A O 1
ATOM 703 N N . GLU A 1 95 ? 4.921 -4.201 -10.156 1.00 86.94 95 GLU A N 1
ATOM 704 C CA . GLU A 1 95 ? 4.136 -4.193 -11.402 1.00 86.94 95 GLU A CA 1
ATOM 705 C C . GLU A 1 95 ? 4.865 -3.405 -12.499 1.00 86.94 95 GLU A C 1
ATOM 707 O O . GLU A 1 95 ? 5.023 -3.898 -13.617 1.00 86.94 95 GLU A O 1
ATOM 712 N N . MET A 1 96 ? 5.386 -2.217 -12.179 1.00 84.12 96 MET A N 1
ATOM 713 C CA . MET A 1 96 ? 6.145 -1.385 -13.120 1.00 84.12 96 MET A CA 1
ATOM 714 C C . MET A 1 96 ? 7.448 -2.056 -13.569 1.00 84.12 96 MET A C 1
ATOM 716 O O . MET A 1 96 ? 7.827 -1.932 -14.731 1.00 84.12 96 MET A O 1
ATOM 720 N N . ARG A 1 97 ? 8.129 -2.794 -12.680 1.00 83.00 97 ARG A N 1
ATOM 721 C CA . ARG A 1 97 ? 9.325 -3.582 -13.028 1.00 83.00 97 ARG A CA 1
ATOM 722 C C . ARG A 1 97 ? 9.000 -4.751 -13.949 1.00 83.00 97 ARG A C 1
ATOM 724 O O . ARG A 1 97 ? 9.715 -4.964 -14.919 1.00 83.00 97 ARG A O 1
ATOM 731 N N . VAL A 1 98 ? 7.941 -5.503 -13.657 1.00 83.69 98 VAL A N 1
ATOM 732 C CA . VAL A 1 98 ? 7.545 -6.684 -14.444 1.00 83.69 98 VAL A CA 1
ATOM 733 C C . VAL A 1 98 ? 7.003 -6.278 -15.814 1.00 83.6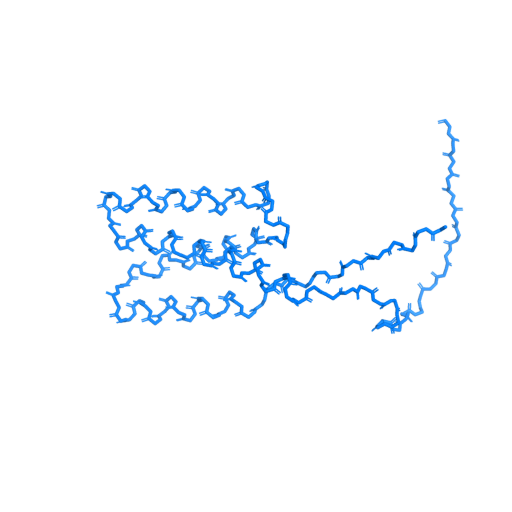9 98 VAL A C 1
ATOM 735 O O . VAL A 1 98 ? 7.216 -6.974 -16.804 1.00 83.69 98 VAL A O 1
ATOM 738 N N . THR A 1 99 ? 6.317 -5.138 -15.891 1.00 79.25 99 THR A N 1
ATOM 739 C CA . THR A 1 99 ? 5.756 -4.617 -17.145 1.00 79.25 99 THR A CA 1
ATOM 740 C C . THR A 1 99 ? 6.735 -3.755 -17.942 1.00 79.25 99 THR A C 1
ATOM 742 O O . THR A 1 99 ? 6.415 -3.386 -19.075 1.00 79.25 99 THR A O 1
ATOM 745 N N . ALA A 1 100 ? 7.922 -3.460 -17.399 1.00 73.44 100 ALA A N 1
ATOM 746 C CA . ALA A 1 100 ? 8.977 -2.762 -18.120 1.00 73.44 100 ALA A CA 1
ATOM 747 C C . ALA A 1 100 ? 9.460 -3.629 -19.288 1.00 73.44 100 ALA A C 1
ATOM 749 O O . ALA A 1 100 ? 10.102 -4.664 -19.106 1.00 73.44 100 ALA A O 1
ATOM 750 N N . LYS A 1 101 ? 9.145 -3.195 -20.509 1.00 65.81 101 LYS A N 1
ATOM 751 C CA . LYS A 1 101 ? 9.625 -3.828 -21.736 1.00 65.81 101 LYS A CA 1
ATOM 752 C C . LYS A 1 101 ? 10.740 -2.975 -22.344 1.00 65.81 101 LYS A C 1
ATOM 754 O O . LYS A 1 101 ? 10.679 -1.743 -22.260 1.00 65.81 101 LYS A O 1
ATOM 759 N N . PRO A 1 102 ? 11.769 -3.599 -22.947 1.00 59.28 102 PRO A N 1
ATOM 760 C CA . PRO A 1 102 ? 12.755 -2.856 -23.719 1.00 59.28 102 PRO A CA 1
ATOM 761 C C . PRO A 1 102 ? 12.032 -2.109 -24.845 1.00 59.28 102 PRO A C 1
ATOM 763 O O . PRO A 1 102 ? 11.212 -2.703 -25.542 1.00 59.28 102 PRO A O 1
ATOM 766 N N . TYR A 1 103 ? 12.303 -0.812 -24.992 1.00 57.25 103 TYR A N 1
ATOM 767 C CA . TYR A 1 103 ? 11.732 0.006 -26.057 1.00 57.25 103 TYR A CA 1
ATOM 768 C C . TYR A 1 103 ? 12.189 -0.560 -27.400 1.00 57.25 103 TYR A C 1
ATOM 770 O O . TYR A 1 103 ? 13.384 -0.562 -27.704 1.00 57.25 103 TYR A O 1
ATOM 778 N N . ASN A 1 104 ? 11.244 -1.066 -28.186 1.00 55.47 104 ASN A N 1
ATOM 779 C CA . ASN A 1 104 ? 11.488 -1.438 -29.564 1.00 55.47 104 ASN A CA 1
ATOM 780 C C . ASN A 1 104 ? 10.864 -0.343 -30.445 1.00 55.47 104 ASN A C 1
ATOM 782 O O . ASN A 1 104 ? 9.641 -0.206 -30.452 1.00 55.47 104 ASN A O 1
ATOM 786 N N . PRO A 1 105 ? 11.661 0.457 -31.176 1.00 55.69 105 PRO A N 1
ATOM 787 C CA . PRO A 1 105 ? 11.143 1.552 -32.001 1.00 55.69 105 PRO A CA 1
ATOM 788 C C . PRO A 1 105 ? 10.197 1.088 -33.124 1.00 55.69 105 PRO A C 1
ATOM 790 O O . PRO A 1 105 ? 9.564 1.921 -33.757 1.00 55.69 105 PRO A O 1
ATOM 793 N N . THR A 1 106 ? 10.076 -0.223 -33.365 1.00 58.16 106 THR A N 1
ATOM 794 C CA . THR A 1 106 ? 9.130 -0.807 -34.331 1.00 58.16 106 THR A CA 1
ATOM 795 C C . THR A 1 106 ? 7.708 -1.008 -33.789 1.00 58.16 106 THR A C 1
ATOM 797 O O . THR A 1 106 ? 6.798 -1.222 -34.586 1.00 58.16 106 THR A O 1
ATOM 800 N N . ASP A 1 107 ? 7.480 -0.898 -32.472 1.00 56.62 107 ASP A N 1
ATOM 801 C CA . ASP A 1 107 ? 6.154 -1.107 -31.857 1.00 56.62 107 ASP A CA 1
ATOM 802 C C . ASP A 1 107 ? 5.211 0.104 -32.005 1.00 56.62 107 ASP A C 1
ATOM 804 O O . ASP A 1 107 ? 4.010 0.005 -31.743 1.00 56.62 107 ASP A O 1
ATOM 808 N N . PHE A 1 108 ? 5.738 1.246 -32.448 1.00 53.41 108 PHE A N 1
ATOM 809 C CA . PHE A 1 108 ? 4.967 2.433 -32.791 1.00 53.41 108 PHE A CA 1
ATOM 810 C C . PHE A 1 108 ? 5.208 2.722 -34.274 1.00 53.41 108 PHE A C 1
ATOM 812 O O . PHE A 1 108 ? 6.317 3.132 -34.619 1.00 53.41 108 PHE A O 1
ATOM 819 N N . PRO A 1 109 ? 4.230 2.519 -35.179 1.00 46.09 109 PRO A N 1
ATOM 820 C CA . PRO A 1 109 ? 4.353 3.101 -36.504 1.00 46.09 109 PRO A CA 1
ATOM 821 C C . PRO A 1 109 ? 4.491 4.606 -36.293 1.00 46.09 109 PRO A C 1
ATOM 823 O O . PRO A 1 109 ? 3.627 5.203 -35.650 1.00 46.09 109 PRO A O 1
ATOM 826 N N . GLU A 1 110 ? 5.598 5.189 -36.765 1.00 49.75 110 GLU A N 1
ATOM 827 C CA . GLU A 1 110 ? 5.783 6.635 -36.821 1.00 49.75 110 GLU A CA 1
ATOM 828 C C . GLU A 1 110 ? 4.465 7.250 -37.284 1.00 49.75 110 GLU A C 1
ATOM 830 O O . GLU A 1 110 ? 4.042 7.071 -38.432 1.00 49.75 110 GLU A O 1
ATOM 835 N N . THR A 1 111 ? 3.793 7.972 -36.391 1.00 47.50 111 THR A N 1
ATOM 836 C CA . THR A 1 111 ? 2.849 8.982 -36.827 1.00 47.50 111 THR A CA 1
ATOM 837 C C . THR A 1 111 ? 3.690 9.928 -37.666 1.00 47.50 111 THR A C 1
ATOM 839 O O . THR A 1 111 ? 4.486 10.706 -37.143 1.00 47.50 111 THR A O 1
ATOM 842 N N . LYS A 1 112 ? 3.597 9.767 -38.988 1.00 48.38 112 LYS A N 1
ATOM 843 C CA . LYS A 1 112 ? 4.180 10.669 -39.967 1.00 48.38 112 LYS A CA 1
ATOM 844 C C . LYS A 1 112 ? 3.604 12.055 -39.709 1.00 48.38 112 LYS A C 1
ATOM 846 O O . LYS A 1 112 ? 2.577 12.391 -40.279 1.00 48.38 112 LYS A O 1
ATOM 851 N N . ASP A 1 113 ? 4.270 12.858 -38.894 1.00 47.97 113 ASP A N 1
ATOM 852 C CA . ASP A 1 113 ? 4.141 14.305 -38.980 1.00 47.97 113 ASP A CA 1
ATOM 853 C C . ASP A 1 113 ? 5.463 15.007 -38.649 1.00 47.97 113 ASP A C 1
ATOM 855 O O . ASP A 1 113 ? 5.725 15.510 -37.563 1.00 47.97 113 ASP A O 1
ATOM 859 N N . LYS A 1 114 ? 6.249 15.029 -39.730 1.00 41.75 114 LYS A N 1
ATOM 860 C CA . LYS A 1 114 ? 7.172 16.058 -40.222 1.00 41.75 114 LYS A CA 1
ATOM 861 C C . LYS A 1 114 ? 8.581 16.186 -39.619 1.00 41.75 114 LYS A C 1
ATOM 863 O O . LYS A 1 114 ? 8.754 16.376 -38.421 1.00 41.75 114 LYS A O 1
ATOM 868 N N . PRO A 1 115 ? 9.605 16.223 -40.500 1.00 49.44 115 PRO A N 1
ATOM 869 C CA . PRO A 1 115 ? 10.952 16.625 -40.143 1.00 49.44 115 PRO A CA 1
ATOM 870 C C . PRO A 1 115 ? 11.041 18.157 -40.131 1.00 49.44 115 PRO A C 1
ATOM 872 O O . PRO A 1 115 ? 10.559 18.813 -41.055 1.00 49.44 115 P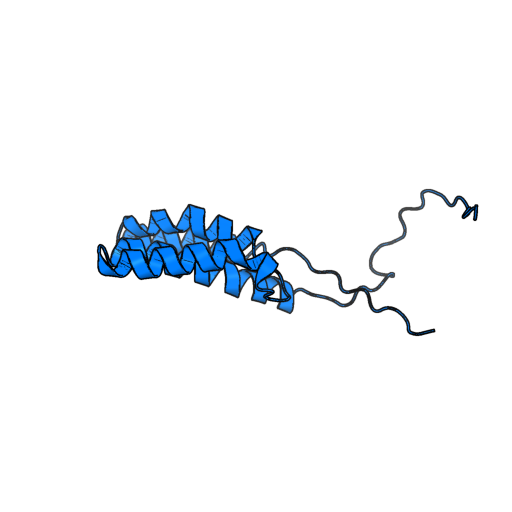RO A O 1
ATOM 875 N N . ASN A 1 116 ? 11.758 18.739 -39.171 1.00 39.47 116 ASN A N 1
ATOM 876 C CA . ASN A 1 116 ? 12.592 19.883 -39.518 1.00 39.47 116 ASN A CA 1
ATOM 877 C C . ASN A 1 116 ? 13.878 19.918 -38.686 1.00 39.47 116 ASN A C 1
ATOM 879 O O . ASN A 1 116 ? 13.906 19.558 -37.514 1.00 39.47 116 ASN A O 1
ATOM 883 N N . LYS A 1 117 ? 14.949 20.263 -39.392 1.00 42.19 117 LYS A N 1
ATOM 884 C CA . LYS A 1 117 ? 16.370 20.070 -39.085 1.00 42.19 117 LYS A CA 1
ATOM 885 C C . LYS A 1 117 ? 16.897 20.995 -37.957 1.00 42.19 117 LYS A C 1
ATOM 887 O O . LYS A 1 117 ? 16.190 21.903 -37.534 1.00 42.19 117 LYS A O 1
ATOM 892 N N . PRO A 1 118 ? 18.141 20.761 -37.481 1.00 52.44 118 PRO A N 1
ATOM 893 C CA . PRO A 1 118 ? 18.682 21.233 -36.209 1.00 52.44 118 PRO A CA 1
ATOM 894 C C . PRO A 1 118 ? 19.215 22.661 -36.297 1.00 52.44 118 PRO A C 1
ATOM 896 O O . PRO A 1 118 ? 19.598 23.098 -37.379 1.00 52.44 118 PRO A O 1
ATOM 899 N N . GLN A 1 119 ? 19.371 23.320 -35.146 1.00 43.12 119 GLN A N 1
ATOM 900 C CA . GLN A 1 119 ? 20.323 24.420 -34.986 1.00 43.12 119 GLN A CA 1
ATOM 901 C C . GLN A 1 119 ? 20.679 24.623 -33.508 1.00 43.12 119 GLN A C 1
ATOM 903 O O . GLN A 1 119 ? 19.934 25.208 -32.730 1.00 43.12 119 GLN A O 1
ATOM 908 N N . HIS A 1 120 ? 21.861 24.131 -33.146 1.00 40.34 120 HIS A N 1
ATOM 909 C CA . HIS A 1 120 ? 22.703 24.785 -32.151 1.00 40.34 120 HIS A CA 1
ATOM 910 C C . HIS A 1 120 ? 23.115 26.146 -32.739 1.00 40.34 120 HIS A C 1
ATOM 912 O O . HIS A 1 120 ? 23.424 26.214 -33.933 1.00 40.34 120 HIS A O 1
ATOM 918 N N . PRO A 1 121 ? 23.197 27.201 -31.924 1.00 45.44 121 PRO A N 1
ATOM 919 C CA . PRO A 1 121 ? 24.334 28.095 -32.056 1.00 45.44 121 PRO A CA 1
ATOM 920 C C . PRO A 1 121 ? 25.059 28.218 -30.725 1.00 45.44 121 PRO A C 1
ATOM 922 O O . PRO A 1 121 ? 24.475 28.457 -29.672 1.00 45.44 121 PRO A O 1
ATOM 925 N N . THR A 1 122 ? 26.357 27.988 -30.812 1.00 41.53 122 THR A N 1
ATOM 926 C CA . THR A 1 122 ? 27.390 28.550 -29.958 1.00 41.53 122 THR A CA 1
ATOM 927 C C . THR A 1 122 ? 27.252 30.073 -29.923 1.00 41.53 122 THR A C 1
ATOM 929 O O . THR A 1 122 ? 27.113 30.695 -30.978 1.00 41.53 122 THR A O 1
ATOM 932 N N . ALA A 1 123 ? 27.352 30.654 -28.734 1.00 44.72 123 ALA A N 1
ATOM 933 C CA . ALA A 1 123 ? 27.923 31.974 -28.500 1.00 44.72 123 ALA A CA 1
ATOM 934 C C . ALA A 1 123 ? 28.605 31.937 -27.131 1.00 44.72 123 ALA A C 1
ATOM 936 O O . ALA A 1 123 ? 27.958 31.429 -26.187 1.00 44.72 123 ALA A O 1
#

pLDDT: mean 79.32, std 17.74, range [39.47, 95.69]

Sequence (123 aa):
MTTEKIIMVRGARVVPVALLIAAILLSASRSPWWLLSIPFIWIGWICAAPNLNLANGLLAYLSMICGFVLMLFHEPSGAAIAGGAAASFYLCALEMRVTAKPYNPTDFPETKDKPNKPQHPTA